Protein AF-A0A935P3R5-F1 (afdb_monomer_lite)

pLDDT: mean 94.7, std 3.83, range [71.5, 98.38]

Structure (mmCIF, N/CA/C/O backbone):
data_AF-A0A935P3R5-F1
#
_entry.id   AF-A0A935P3R5-F1
#
loop_
_atom_site.group_PDB
_atom_site.id
_atom_site.type_symbol
_atom_site.label_atom_id
_atom_site.label_alt_id
_atom_site.label_comp_id
_atom_site.label_asym_id
_atom_site.label_entity_id
_atom_site.label_seq_id
_atom_site.pdbx_PDB_ins_code
_atom_site.Cartn_x
_atom_site.Cartn_y
_atom_site.Cartn_z
_atom_site.occupancy
_atom_site.B_iso_or_equiv
_atom_site.auth_seq_id
_atom_site.auth_comp_id
_atom_site.auth_asym_id
_atom_site.auth_atom_id
_atom_site.pdbx_PDB_model_num
ATOM 1 N N . MET A 1 1 ? 13.922 -5.372 -2.274 1.00 88.31 1 MET A N 1
ATOM 2 C CA . MET A 1 1 ? 13.244 -4.309 -1.505 1.00 88.31 1 MET A CA 1
ATOM 3 C C . MET A 1 1 ? 13.933 -2.998 -1.829 1.00 88.31 1 MET A C 1
ATOM 5 O O . MET A 1 1 ? 15.154 -3.005 -1.929 1.00 88.31 1 MET A O 1
ATOM 9 N N . VAL A 1 2 ? 13.175 -1.928 -2.052 1.00 91.12 2 VAL A N 1
ATOM 10 C CA . VAL A 1 2 ? 13.704 -0.589 -2.343 1.00 91.12 2 VAL A CA 1
ATOM 11 C C . VAL A 1 2 ? 13.156 0.349 -1.276 1.00 91.12 2 VAL A C 1
ATOM 13 O O . VAL A 1 2 ? 11.956 0.327 -1.028 1.00 91.12 2 VAL A O 1
ATOM 16 N N . PHE A 1 3 ? 14.028 1.141 -0.659 1.00 94.88 3 PHE A N 1
ATOM 17 C CA . PHE A 1 3 ? 13.639 2.282 0.165 1.00 94.88 3 PHE A CA 1
ATOM 18 C C . PHE A 1 3 ? 13.919 3.529 -0.657 1.00 94.88 3 PHE A C 1
ATOM 20 O O . PHE A 1 3 ? 15.071 3.811 -0.992 1.00 94.88 3 PHE A O 1
ATOM 27 N N . VAL A 1 4 ? 12.858 4.208 -1.067 1.00 95.38 4 VAL A N 1
ATOM 28 C CA . VAL A 1 4 ? 12.955 5.403 -1.900 1.00 95.38 4 VAL A CA 1
ATOM 29 C C . VAL A 1 4 ? 13.244 6.630 -1.038 1.00 95.38 4 VAL A C 1
ATOM 31 O O . VAL A 1 4 ? 12.936 6.668 0.150 1.00 95.38 4 VAL A O 1
ATOM 34 N N . ALA A 1 5 ? 13.869 7.632 -1.644 1.00 95.12 5 ALA A N 1
ATOM 35 C CA . ALA A 1 5 ? 14.112 8.927 -1.025 1.00 95.12 5 ALA A CA 1
ATOM 36 C C . ALA A 1 5 ? 13.370 10.013 -1.807 1.00 95.12 5 ALA A C 1
ATOM 38 O O . ALA A 1 5 ? 13.080 9.835 -2.991 1.00 95.12 5 ALA A O 1
ATOM 39 N N . ALA A 1 6 ? 13.127 11.157 -1.167 1.00 96.38 6 ALA A N 1
ATOM 40 C CA . ALA A 1 6 ? 12.522 12.321 -1.815 1.00 96.38 6 ALA A CA 1
ATOM 41 C C . ALA A 1 6 ? 11.159 12.019 -2.487 1.00 96.38 6 ALA A C 1
ATOM 43 O O . ALA A 1 6 ? 10.845 12.582 -3.538 1.00 96.38 6 ALA A O 1
ATOM 44 N N . GLU A 1 7 ? 10.363 11.137 -1.869 1.00 97.06 7 GLU A N 1
ATOM 45 C CA . GLU A 1 7 ? 8.952 10.891 -2.208 1.00 97.06 7 GLU A CA 1
ATOM 46 C C . GLU A 1 7 ? 8.174 12.219 -2.128 1.00 97.06 7 GLU A C 1
ATOM 48 O O . GLU A 1 7 ? 7.675 12.716 -3.138 1.00 97.06 7 GLU A O 1
ATOM 53 N N . GLU A 1 8 ? 8.305 12.909 -0.996 1.00 94.19 8 GLU A N 1
ATOM 54 C CA . GLU A 1 8 ? 7.665 14.202 -0.719 1.00 94.19 8 GLU A CA 1
ATOM 55 C C . GLU A 1 8 ? 8.140 15.366 -1.610 1.00 94.19 8 GLU A C 1
ATOM 57 O O . GLU A 1 8 ? 7.615 16.476 -1.551 1.00 94.19 8 GLU A O 1
ATOM 62 N N . GLN A 1 9 ? 9.166 15.155 -2.441 1.00 95.62 9 GLN A N 1
ATOM 63 C CA . GLN A 1 9 ? 9.653 16.136 -3.422 1.00 95.62 9 GLN A CA 1
ATOM 64 C C . GLN A 1 9 ? 9.175 15.816 -4.847 1.00 95.62 9 GLN A C 1
ATOM 66 O O . GLN A 1 9 ? 9.765 16.275 -5.825 1.00 95.62 9 GLN A O 1
ATOM 71 N N . GLY A 1 10 ? 8.110 15.022 -4.975 1.00 94.81 10 GLY A N 1
ATOM 72 C CA . GLY A 1 10 ? 7.548 14.621 -6.263 1.00 94.81 10 GLY A CA 1
ATOM 73 C C . GLY A 1 10 ? 8.066 13.271 -6.751 1.00 94.81 10 GLY A C 1
ATOM 74 O O . GLY A 1 10 ? 8.337 13.108 -7.941 1.00 94.81 10 GLY A O 1
ATOM 75 N N . LEU A 1 11 ? 8.178 12.299 -5.842 1.00 97.62 11 LEU A N 1
ATOM 76 C CA . LEU A 1 11 ? 8.486 10.898 -6.132 1.00 97.62 11 LEU A CA 1
ATOM 77 C C . LEU A 1 11 ? 9.864 10.701 -6.781 1.00 97.62 11 LEU A C 1
ATOM 79 O O . LEU A 1 11 ? 10.042 9.815 -7.618 1.00 97.62 11 LEU A O 1
ATOM 83 N N . LEU A 1 12 ? 10.847 11.547 -6.449 1.00 97.62 12 LEU A N 1
ATOM 84 C CA . LEU A 1 12 ? 12.117 11.602 -7.185 1.00 97.62 12 LEU A CA 1
ATOM 85 C C . LEU A 1 12 ? 12.913 10.295 -7.075 1.00 97.62 12 LEU A C 1
ATOM 87 O O . LEU A 1 12 ? 13.512 9.858 -8.059 1.00 97.62 12 LEU A O 1
ATOM 91 N N . GLY A 1 13 ? 12.894 9.641 -5.912 1.00 97.56 13 GLY A N 1
ATOM 92 C CA . GLY A 1 13 ? 13.570 8.362 -5.701 1.00 97.56 13 GLY A CA 1
ATOM 93 C C . GLY A 1 13 ? 12.970 7.225 -6.525 1.00 97.56 13 GLY A C 1
ATOM 94 O O . GLY A 1 13 ? 13.707 6.530 -7.230 1.00 97.56 13 GLY A O 1
ATOM 95 N N . SER A 1 14 ? 11.645 7.040 -6.493 1.00 97.56 14 SER A N 1
ATOM 96 C CA . SER A 1 14 ? 10.994 6.018 -7.326 1.00 97.56 14 SER A CA 1
ATOM 97 C C . SER A 1 14 ? 11.047 6.352 -8.810 1.00 97.56 14 SER A C 1
ATOM 99 O O . SER A 1 14 ? 11.200 5.438 -9.615 1.00 97.56 14 SER A O 1
ATOM 101 N N . ALA A 1 15 ? 10.984 7.631 -9.193 1.00 97.44 15 ALA A N 1
ATOM 102 C CA . ALA A 1 15 ? 11.162 8.054 -10.580 1.00 97.44 15 ALA A CA 1
ATOM 103 C C . ALA A 1 15 ? 12.558 7.681 -11.091 1.00 97.44 15 ALA A C 1
ATOM 105 O O . ALA A 1 15 ? 12.690 7.102 -12.171 1.00 97.44 15 ALA A O 1
ATOM 106 N N . TYR A 1 16 ? 13.594 7.948 -10.290 1.00 96.94 16 TYR A N 1
ATOM 107 C CA . TYR A 1 16 ? 14.957 7.548 -10.617 1.00 96.94 16 TYR A CA 1
ATOM 108 C C . TYR A 1 16 ? 15.088 6.026 -10.731 1.00 96.94 16 TYR A C 1
ATOM 110 O O . TYR A 1 16 ? 15.653 5.545 -11.714 1.00 96.94 16 TYR A O 1
ATOM 118 N N . TYR A 1 17 ? 14.541 5.264 -9.775 1.00 96.44 17 TYR A N 1
ATOM 119 C CA . TYR A 1 17 ? 14.598 3.800 -9.807 1.00 96.44 17 TYR A CA 1
ATOM 120 C C . TYR A 1 17 ? 13.841 3.213 -11.005 1.00 96.44 17 TYR A C 1
ATOM 122 O O . TYR A 1 17 ? 14.357 2.327 -11.674 1.00 96.44 17 TYR A O 1
ATOM 130 N N . ALA A 1 18 ? 12.646 3.717 -11.319 1.00 94.88 18 ALA A N 1
ATOM 131 C CA . ALA A 1 18 ? 11.866 3.265 -12.470 1.00 94.88 18 ALA A CA 1
ATOM 132 C C . ALA A 1 18 ? 12.588 3.531 -13.805 1.00 94.88 18 ALA A C 1
ATOM 134 O O . ALA A 1 18 ? 12.468 2.735 -14.735 1.00 94.88 18 ALA A O 1
ATOM 135 N N . ALA A 1 19 ? 13.369 4.613 -13.894 1.00 95.12 19 ALA A N 1
ATOM 136 C CA . ALA A 1 19 ? 14.213 4.911 -15.052 1.00 95.12 19 ALA A CA 1
ATOM 137 C C . ALA A 1 19 ? 15.536 4.117 -15.075 1.00 95.12 19 ALA A C 1
ATOM 139 O O . ALA A 1 19 ? 16.116 3.932 -16.143 1.00 95.12 19 ALA A O 1
ATOM 140 N N . ASN A 1 20 ? 16.011 3.647 -13.917 1.00 94.75 20 ASN A N 1
ATOM 141 C CA . ASN A 1 20 ? 17.285 2.941 -13.748 1.00 94.75 20 ASN A CA 1
ATOM 142 C C . ASN A 1 20 ? 17.108 1.670 -12.893 1.00 94.75 20 ASN A C 1
ATOM 144 O O . ASN A 1 20 ? 17.723 1.553 -11.825 1.00 94.75 20 ASN A O 1
ATOM 148 N N . PRO A 1 21 ? 16.246 0.722 -13.304 1.00 93.38 21 PRO A N 1
ATOM 149 C CA . PRO A 1 21 ? 15.941 -0.434 -12.479 1.00 93.38 21 PRO A CA 1
ATOM 150 C C . PRO A 1 21 ? 17.168 -1.338 -12.344 1.00 93.38 21 PRO A C 1
ATOM 152 O O . PRO A 1 21 ? 17.934 -1.534 -13.285 1.00 93.38 21 PRO A O 1
ATOM 155 N N . SER A 1 22 ? 17.326 -1.964 -11.177 1.00 92.44 22 SER A N 1
ATOM 156 C CA . SER A 1 22 ? 18.380 -2.970 -10.956 1.00 92.44 22 SER A CA 1
ATOM 157 C C . SER A 1 22 ? 18.149 -4.267 -11.745 1.00 92.44 22 SER A C 1
ATOM 159 O O . SER A 1 22 ? 19.024 -5.129 -11.783 1.00 92.44 22 SER A O 1
ATOM 161 N N . PHE A 1 23 ? 16.968 -4.416 -12.348 1.00 90.38 23 PHE A N 1
ATOM 162 C CA . PHE A 1 23 ? 16.568 -5.550 -13.171 1.00 90.38 23 PHE A CA 1
ATOM 163 C C . PHE A 1 23 ? 16.391 -5.110 -14.628 1.00 90.38 23 PHE A C 1
ATOM 165 O O . PHE A 1 23 ? 16.055 -3.948 -14.867 1.00 90.38 23 PHE A O 1
ATOM 172 N N . PRO A 1 24 ? 16.556 -6.020 -15.605 1.00 89.44 24 PRO A N 1
ATOM 173 C CA . PRO A 1 24 ? 16.266 -5.714 -16.999 1.00 89.44 24 PRO A CA 1
ATOM 174 C C . PRO A 1 24 ? 14.847 -5.144 -17.190 1.00 89.44 24 PRO A C 1
ATOM 176 O O . PRO A 1 24 ? 13.932 -5.521 -16.447 1.00 89.44 24 PRO A O 1
ATOM 179 N N . PRO A 1 25 ? 14.627 -4.280 -18.198 1.00 78.12 25 PRO A N 1
ATOM 180 C CA . PRO A 1 25 ? 13.289 -3.802 -18.533 1.00 78.12 25 PRO A CA 1
ATOM 181 C C . PRO A 1 25 ? 12.292 -4.960 -18.683 1.00 78.12 25 PRO A C 1
ATOM 183 O O . PRO A 1 25 ? 12.586 -5.960 -19.335 1.00 78.12 25 PRO A O 1
ATOM 186 N N . GLY A 1 26 ? 11.120 -4.832 -18.056 1.00 87.00 26 GLY A N 1
ATOM 187 C CA . GLY A 1 26 ? 10.072 -5.861 -18.062 1.00 87.00 26 GLY A CA 1
ATOM 188 C C . GLY A 1 26 ? 10.274 -7.024 -17.080 1.00 87.00 26 GLY A C 1
ATOM 189 O O . GLY A 1 26 ? 9.380 -7.853 -16.954 1.00 87.00 26 GLY A O 1
ATOM 190 N N . ALA A 1 27 ? 11.393 -7.089 -16.351 1.00 92.88 27 ALA A N 1
ATOM 191 C CA . ALA A 1 27 ? 11.651 -8.167 -15.388 1.00 92.88 27 ALA A CA 1
ATOM 192 C C . ALA A 1 27 ? 11.046 -7.923 -13.990 1.00 92.88 27 ALA A C 1
ATOM 194 O O . ALA A 1 27 ? 11.086 -8.807 -13.135 1.00 92.88 27 ALA A O 1
ATOM 195 N N . ILE A 1 28 ? 10.486 -6.738 -13.728 1.00 95.38 28 ILE A N 1
ATOM 196 C CA . ILE A 1 28 ? 9.803 -6.441 -12.463 1.00 95.38 28 ILE A CA 1
ATOM 197 C C . ILE A 1 28 ? 8.355 -6.936 -12.567 1.00 95.38 28 ILE A C 1
ATOM 199 O O . ILE A 1 28 ? 7.525 -6.308 -13.219 1.00 95.38 28 ILE A O 1
ATOM 203 N N . ALA A 1 29 ? 8.056 -8.061 -11.915 1.00 95.88 29 ALA A N 1
ATOM 204 C CA . ALA A 1 29 ? 6.744 -8.709 -12.001 1.00 95.88 29 ALA A CA 1
ATOM 205 C C . ALA A 1 29 ? 5.622 -7.949 -11.268 1.00 95.88 29 ALA A C 1
ATOM 207 O O . ALA A 1 29 ? 4.467 -7.999 -11.687 1.00 95.88 29 ALA A O 1
ATOM 208 N N . ALA A 1 30 ? 5.952 -7.267 -10.168 1.00 97.00 30 ALA A N 1
ATOM 209 C CA . ALA A 1 30 ? 5.020 -6.448 -9.403 1.00 97.0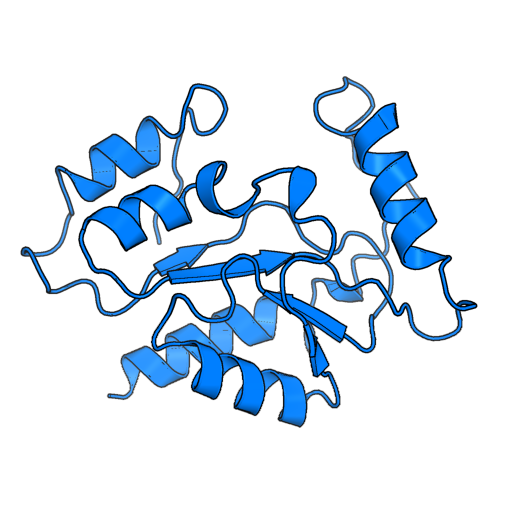0 30 ALA A CA 1
ATOM 210 C C . ALA A 1 30 ? 5.758 -5.415 -8.541 1.00 97.00 30 ALA A C 1
ATOM 212 O O . ALA A 1 30 ? 6.894 -5.634 -8.115 1.00 97.00 30 ALA A O 1
ATOM 213 N N . ASN A 1 31 ? 5.070 -4.321 -8.230 1.00 97.38 31 ASN A N 1
ATOM 214 C CA . ASN A 1 31 ? 5.414 -3.386 -7.170 1.00 97.38 31 ASN A CA 1
ATOM 215 C C . ASN A 1 31 ? 4.388 -3.535 -6.035 1.00 97.38 31 ASN A C 1
ATOM 217 O O . ASN A 1 31 ? 3.186 -3.453 -6.270 1.00 97.38 31 ASN A O 1
ATOM 221 N N . VAL A 1 32 ? 4.861 -3.766 -4.812 1.00 97.44 32 VAL A N 1
ATOM 222 C CA . VAL A 1 32 ? 4.036 -3.729 -3.597 1.00 97.44 32 VAL A CA 1
ATOM 223 C C . VAL A 1 32 ? 4.532 -2.555 -2.768 1.00 97.44 32 VAL A C 1
ATOM 225 O O . VAL A 1 32 ? 5.630 -2.610 -2.216 1.00 97.44 32 VAL A O 1
ATOM 228 N N . ASN A 1 33 ? 3.751 -1.483 -2.769 1.00 97.31 33 ASN A N 1
ATOM 229 C CA . ASN A 1 33 ? 4.075 -0.211 -2.151 1.00 97.31 33 ASN A CA 1
ATOM 230 C C . ASN A 1 33 ? 3.465 -0.113 -0.753 1.00 97.31 33 ASN A C 1
ATOM 232 O O . ASN A 1 33 ? 2.285 -0.416 -0.561 1.00 97.31 33 ASN A O 1
ATOM 236 N N . PHE A 1 34 ? 4.279 0.344 0.193 1.00 95.06 34 PHE A N 1
ATOM 237 C CA . PHE A 1 34 ? 3.876 0.639 1.560 1.00 95.06 34 PHE A CA 1
ATOM 238 C C . PHE A 1 34 ? 4.197 2.101 1.828 1.00 95.06 34 PHE A C 1
ATOM 240 O O . PHE A 1 34 ? 5.367 2.476 1.842 1.00 95.06 34 PHE A O 1
ATOM 247 N N . ASP A 1 35 ? 3.155 2.899 2.014 1.00 94.12 35 ASP A N 1
ATOM 248 C CA . ASP A 1 35 ? 3.255 4.330 2.267 1.00 94.12 35 ASP A CA 1
ATOM 249 C C . ASP A 1 35 ? 2.118 4.740 3.203 1.00 94.12 35 ASP A C 1
ATOM 251 O O . ASP A 1 35 ? 0.937 4.733 2.837 1.00 94.12 35 ASP A O 1
ATOM 255 N N . GLY A 1 36 ? 2.491 4.968 4.459 1.00 88.88 36 GLY A N 1
ATOM 256 C CA . GLY A 1 36 ? 1.569 4.884 5.579 1.00 88.88 36 GLY A CA 1
ATOM 257 C C . GLY A 1 36 ? 1.044 3.460 5.809 1.00 88.88 36 GLY A C 1
ATOM 258 O O . GLY A 1 36 ? 1.379 2.496 5.116 1.00 88.88 36 GLY A O 1
ATOM 259 N N . GLY A 1 37 ? 0.214 3.322 6.835 1.00 88.19 37 GLY A N 1
ATOM 260 C CA . GLY A 1 37 ? -0.439 2.069 7.194 1.00 88.19 37 GLY A CA 1
ATOM 261 C C . GLY A 1 37 ? -1.504 2.299 8.258 1.00 88.19 37 GLY A C 1
ATOM 262 O O . GLY A 1 37 ? -1.633 3.403 8.795 1.00 88.19 37 GLY A O 1
ATOM 263 N N . ASN A 1 38 ? -2.274 1.260 8.576 1.00 95.00 38 ASN A N 1
ATOM 264 C CA . ASN A 1 38 ? -3.290 1.358 9.614 1.00 95.00 38 ASN A CA 1
ATOM 265 C C . ASN A 1 38 ? -2.667 1.407 11.018 1.00 95.00 38 ASN A C 1
ATOM 267 O O . ASN A 1 38 ? -2.388 0.396 11.654 1.00 95.00 38 ASN A O 1
ATOM 271 N N . ILE A 1 39 ? -2.492 2.622 11.526 1.00 93.88 39 ILE A N 1
ATOM 272 C CA . ILE A 1 39 ? -1.979 2.908 12.872 1.00 93.88 39 ILE A CA 1
ATOM 273 C C . ILE A 1 39 ? -2.986 2.604 14.003 1.00 93.88 39 ILE A C 1
ATOM 275 O O . ILE A 1 39 ? -2.719 2.908 15.163 1.00 93.88 39 ILE A O 1
ATOM 279 N N . ARG A 1 40 ? -4.162 2.047 13.689 1.00 93.81 40 ARG A N 1
ATOM 280 C CA . ARG A 1 40 ? -5.288 1.803 14.607 1.00 93.81 40 ARG A CA 1
ATOM 281 C C . ARG A 1 40 ? -5.722 0.334 14.576 1.00 93.81 40 ARG A C 1
ATOM 283 O O . ARG A 1 40 ? -5.025 -0.529 14.042 1.00 93.81 40 ARG A O 1
ATOM 290 N N . ASP A 1 41 ? -6.881 0.090 15.181 1.00 94.88 41 ASP A N 1
ATOM 291 C CA . ASP A 1 41 ? -7.533 -1.208 15.316 1.00 94.88 41 ASP A CA 1
ATOM 292 C C . ASP A 1 41 ? -7.869 -1.846 13.951 1.00 94.88 41 ASP A C 1
ATOM 294 O O . ASP A 1 41 ? -7.804 -1.220 12.884 1.00 94.88 41 ASP A O 1
ATOM 298 N N . GLU A 1 42 ? -8.277 -3.110 13.995 1.00 96.06 42 GLU A N 1
ATOM 299 C CA . GLU A 1 42 ? -8.708 -3.887 12.832 1.00 96.06 42 GLU A CA 1
ATOM 300 C C . GLU A 1 42 ? -9.883 -3.235 12.071 1.00 96.06 42 GLU A C 1
ATOM 302 O O . GLU A 1 42 ? -10.775 -2.585 12.636 1.00 96.06 42 GLU A O 1
ATOM 307 N N . THR A 1 43 ? -9.922 -3.458 10.755 1.00 97.06 43 THR A N 1
ATOM 308 C CA . THR A 1 43 ? -10.973 -2.953 9.856 1.00 97.06 43 THR A CA 1
ATOM 309 C C . THR A 1 43 ? -11.579 -4.095 9.051 1.00 97.06 43 THR A C 1
ATOM 311 O O . THR A 1 43 ? -10.888 -5.011 8.621 1.00 97.06 43 THR A O 1
ATOM 314 N N . LYS A 1 44 ? -12.887 -4.047 8.796 1.00 97.38 44 LYS A N 1
ATOM 315 C CA . LYS A 1 44 ? -13.591 -5.043 7.965 1.00 97.38 44 LYS A CA 1
ATOM 316 C C . LYS A 1 44 ? -13.310 -4.871 6.472 1.00 97.38 44 LYS A C 1
ATOM 318 O O . LYS A 1 44 ? -13.625 -5.747 5.666 1.00 97.38 44 LYS A O 1
ATOM 323 N N . ASP A 1 45 ? -12.765 -3.726 6.089 1.00 97.44 45 ASP A N 1
ATOM 324 C CA . ASP A 1 45 ? -12.370 -3.382 4.735 1.00 97.44 45 ASP A CA 1
ATOM 325 C C . ASP A 1 45 ? -10.893 -2.992 4.666 1.00 97.44 45 ASP A C 1
ATOM 327 O O . ASP A 1 45 ? -10.302 -2.587 5.658 1.00 97.44 45 ASP A O 1
ATOM 331 N N . VAL A 1 46 ? -10.302 -3.100 3.480 1.00 97.69 46 VAL A N 1
ATOM 332 C CA . VAL A 1 46 ? -9.005 -2.500 3.144 1.00 97.69 46 VAL A CA 1
ATOM 333 C C . VAL A 1 46 ? -9.192 -1.607 1.926 1.00 97.69 46 VAL A C 1
ATOM 335 O O . VAL A 1 46 ? -9.917 -1.967 0.992 1.00 97.69 46 VAL A O 1
ATOM 338 N N . THR A 1 47 ? -8.550 -0.443 1.917 1.00 97.69 47 THR A N 1
ATOM 339 C CA . THR A 1 47 ? -8.603 0.466 0.773 1.00 97.69 47 THR A CA 1
ATOM 340 C C . THR A 1 47 ? -7.479 0.109 -0.194 1.00 97.69 47 THR A C 1
ATOM 342 O O . THR A 1 47 ? -6.310 0.180 0.164 1.00 97.69 47 THR A O 1
ATOM 345 N N . TYR A 1 48 ? -7.802 -0.245 -1.438 1.00 97.75 48 TYR A N 1
ATOM 346 C CA . TYR A 1 48 ? -6.807 -0.407 -2.499 1.00 97.75 48 TYR A CA 1
ATOM 347 C C . TYR A 1 48 ? -6.780 0.851 -3.371 1.00 97.75 48 TYR A C 1
ATOM 349 O O . TYR A 1 48 ? -7.623 1.062 -4.253 1.00 97.75 48 TYR A O 1
ATOM 357 N N . ILE A 1 49 ? -5.768 1.684 -3.133 1.00 97.00 49 ILE A N 1
ATOM 358 C CA . ILE A 1 49 ? -5.487 2.874 -3.925 1.00 97.00 49 ILE A CA 1
ATOM 359 C C . ILE A 1 49 ? -5.071 2.440 -5.336 1.00 97.00 49 ILE A C 1
ATOM 361 O O . ILE A 1 49 ? -4.006 1.865 -5.557 1.00 97.00 49 ILE A O 1
ATOM 365 N N . GLY A 1 50 ? -5.942 2.709 -6.310 1.00 94.62 50 GLY A N 1
ATOM 366 C CA . GLY A 1 50 ? -5.759 2.272 -7.696 1.00 94.62 50 GLY A CA 1
ATOM 367 C C . GLY A 1 50 ? -6.455 0.961 -8.070 1.00 94.62 50 GLY A C 1
ATOM 368 O O . GLY A 1 50 ? -6.188 0.459 -9.161 1.00 94.62 50 GLY A O 1
ATOM 369 N N . LYS A 1 51 ? -7.372 0.437 -7.240 1.00 97.12 51 LYS A N 1
ATOM 370 C CA . LYS A 1 51 ? -8.269 -0.669 -7.627 1.00 97.12 51 LYS A CA 1
ATOM 371 C C . LYS A 1 51 ? -8.877 -0.413 -9.014 1.00 97.12 51 LYS A C 1
ATOM 373 O O . LYS A 1 51 ? -9.391 0.672 -9.286 1.00 97.12 51 LYS A O 1
ATOM 378 N N . GLY A 1 52 ? -8.810 -1.404 -9.892 1.00 96.50 52 GLY A N 1
ATOM 379 C CA . GLY A 1 52 ? -9.224 -1.341 -11.294 1.00 96.50 52 GLY A CA 1
ATOM 380 C C . GLY A 1 52 ? -8.111 -0.931 -12.263 1.00 96.50 52 GLY A C 1
ATOM 381 O O . GLY A 1 52 ? -8.351 -0.887 -13.468 1.00 96.50 52 GLY A O 1
ATOM 382 N N . LYS A 1 53 ? -6.905 -0.610 -11.774 1.00 94.81 53 LYS A N 1
ATOM 383 C CA . LYS A 1 53 ? -5.754 -0.183 -12.597 1.00 94.81 53 LYS A CA 1
ATOM 384 C C . LYS A 1 53 ? -4.608 -1.197 -12.621 1.00 94.81 53 LYS A C 1
ATOM 386 O O . LYS A 1 53 ? -3.596 -0.933 -13.265 1.00 94.81 53 LYS A O 1
ATOM 391 N N . SER A 1 54 ? -4.737 -2.327 -11.928 1.00 96.62 54 SER A N 1
ATOM 392 C CA . SER A 1 54 ? -3.674 -3.320 -11.776 1.00 96.62 54 SER A CA 1
ATOM 393 C C . SER A 1 54 ? -4.187 -4.728 -12.059 1.00 96.62 54 SER A C 1
ATOM 395 O O . SER A 1 54 ? -5.316 -5.078 -11.730 1.00 96.62 54 SER A O 1
ATOM 397 N N . SER A 1 55 ? -3.336 -5.584 -12.625 1.00 96.50 55 SER A N 1
ATOM 398 C CA . SER A 1 55 ? -3.633 -7.018 -12.753 1.00 96.50 55 SER A CA 1
ATOM 399 C C . SER A 1 55 ? -3.554 -7.768 -11.414 1.00 96.50 55 SER A C 1
ATOM 401 O O . SER A 1 55 ? -3.871 -8.957 -11.357 1.00 96.50 55 SER A O 1
ATOM 403 N N . LEU A 1 56 ? -3.142 -7.087 -10.336 1.00 98.06 56 LEU A N 1
ATOM 404 C CA . LEU A 1 56 ? -3.071 -7.640 -8.983 1.00 98.06 56 LEU A CA 1
ATOM 405 C C . LEU A 1 56 ? -4.427 -7.658 -8.265 1.00 98.06 56 LEU A C 1
ATOM 407 O O . LEU A 1 56 ? -4.554 -8.389 -7.286 1.00 98.06 56 LEU A O 1
ATOM 411 N N . ASP A 1 57 ? -5.437 -6.930 -8.756 1.00 97.88 57 ASP A N 1
ATOM 412 C CA . ASP A 1 57 ? -6.760 -6.788 -8.129 1.00 97.88 57 ASP A CA 1
ATOM 413 C C . ASP A 1 57 ? -7.349 -8.117 -7.644 1.00 97.88 57 ASP A C 1
ATOM 415 O O . ASP A 1 57 ? -7.649 -8.264 -6.462 1.00 97.88 57 ASP A O 1
ATOM 419 N N . GLY A 1 58 ? -7.440 -9.115 -8.528 1.00 97.88 58 GLY A N 1
ATOM 420 C CA . GLY A 1 58 ? -8.025 -10.411 -8.173 1.00 97.88 58 GLY A CA 1
ATOM 421 C C . GLY A 1 58 ? -7.209 -11.186 -7.132 1.00 97.88 58 GLY A C 1
ATOM 422 O O . GLY A 1 58 ? -7.781 -11.896 -6.310 1.00 97.88 58 GLY A O 1
ATOM 423 N N . ILE A 1 59 ? -5.878 -11.033 -7.126 1.00 97.62 59 ILE A N 1
ATOM 424 C CA . ILE A 1 59 ? -5.008 -11.664 -6.119 1.00 97.62 59 ILE A CA 1
ATOM 425 C C . ILE A 1 59 ? -5.260 -11.022 -4.750 1.00 97.62 59 ILE A C 1
ATOM 427 O O . ILE A 1 59 ? -5.414 -11.729 -3.756 1.00 97.62 59 ILE A O 1
ATOM 431 N N . VAL A 1 60 ? -5.329 -9.691 -4.712 1.00 98.19 60 VAL A N 1
ATOM 432 C CA . VAL A 1 60 ? -5.570 -8.911 -3.492 1.00 98.19 60 VAL A CA 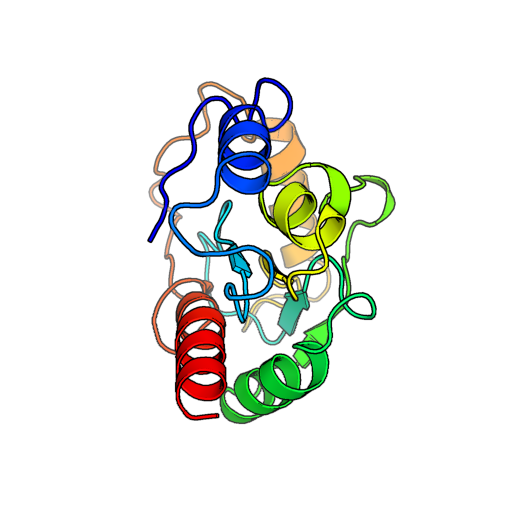1
ATOM 433 C C . VAL A 1 60 ? -6.956 -9.214 -2.922 1.00 98.19 60 VAL A C 1
ATOM 435 O O . VAL A 1 60 ? -7.078 -9.466 -1.726 1.00 98.19 60 VAL A O 1
ATOM 438 N N . GLU A 1 61 ? -7.988 -9.268 -3.769 1.00 98.38 61 GLU A N 1
ATOM 439 C CA . GLU A 1 61 ? -9.356 -9.630 -3.375 1.00 98.38 61 GLU A CA 1
ATOM 440 C C . GLU A 1 61 ? -9.443 -11.049 -2.802 1.00 98.38 61 GLU A C 1
ATOM 442 O O . GLU A 1 61 ? -10.081 -11.254 -1.767 1.00 98.38 61 GLU A O 1
ATOM 447 N N . GLU A 1 62 ? -8.770 -12.028 -3.419 1.00 97.94 62 GLU A N 1
ATOM 448 C CA . GLU A 1 62 ? -8.734 -13.402 -2.907 1.00 97.94 62 GLU A CA 1
ATOM 449 C C . GLU A 1 62 ? -8.086 -13.462 -1.514 1.00 97.94 62 GLU A C 1
ATOM 451 O O . GLU A 1 62 ? -8.587 -14.148 -0.621 1.00 97.94 62 GLU A O 1
ATOM 456 N N . ILE A 1 63 ? -6.978 -12.741 -1.312 1.00 97.56 63 ILE A N 1
ATOM 457 C CA . ILE A 1 63 ? -6.257 -12.726 -0.034 1.00 97.56 63 ILE A CA 1
ATOM 458 C C . ILE A 1 63 ? -7.073 -12.013 1.049 1.00 97.56 63 ILE A C 1
ATOM 460 O O . ILE A 1 63 ? -7.248 -12.576 2.129 1.00 97.56 63 ILE A O 1
ATOM 464 N N . ALA A 1 64 ? -7.624 -10.831 0.760 1.00 97.81 64 ALA A N 1
ATOM 465 C CA . ALA A 1 64 ? -8.466 -10.095 1.704 1.00 97.81 64 ALA A CA 1
ATOM 466 C C . ALA A 1 64 ? -9.708 -10.912 2.107 1.00 97.81 64 ALA A C 1
ATOM 468 O O . ALA A 1 64 ? -10.052 -10.988 3.285 1.00 97.81 64 ALA A O 1
ATOM 469 N N . THR A 1 65 ? -10.323 -11.629 1.158 1.00 97.88 65 THR A N 1
ATOM 470 C CA . THR A 1 65 ? -11.465 -12.514 1.444 1.00 97.88 65 THR A CA 1
ATOM 471 C C . THR A 1 65 ? -11.093 -13.627 2.428 1.00 97.88 65 THR A C 1
ATOM 473 O O . THR A 1 65 ? -11.892 -13.971 3.298 1.00 97.88 65 THR A O 1
ATOM 476 N N . ARG A 1 66 ? -9.871 -14.176 2.352 1.00 96.25 66 ARG A N 1
ATOM 477 C CA . ARG A 1 66 ? -9.381 -15.183 3.315 1.00 96.25 66 ARG A CA 1
ATOM 478 C C . ARG A 1 66 ? -9.178 -14.617 4.723 1.00 96.25 66 ARG A C 1
ATOM 480 O O . ARG A 1 66 ? -9.228 -15.387 5.676 1.00 96.25 66 ARG A O 1
ATOM 487 N N . GLN A 1 67 ? -8.983 -13.306 4.850 1.00 95.25 67 GLN A N 1
ATOM 488 C CA . GLN A 1 67 ? -8.977 -12.587 6.130 1.00 95.25 67 GLN A CA 1
ATOM 489 C C . GLN A 1 67 ? -10.394 -12.190 6.587 1.00 95.25 67 GLN A C 1
ATOM 491 O O . GLN A 1 67 ? -10.553 -11.586 7.639 1.00 95.25 67 GLN A O 1
ATOM 496 N N . GLY A 1 68 ? -11.440 -12.502 5.810 1.00 96.50 68 GLY A N 1
ATOM 497 C CA . GLY A 1 68 ? -12.806 -12.051 6.086 1.00 96.50 68 GLY A CA 1
ATOM 498 C C . GLY A 1 68 ? -13.042 -10.566 5.784 1.00 96.50 68 GLY A C 1
ATOM 499 O O . GLY A 1 68 ? -14.021 -10.000 6.269 1.00 96.50 68 GLY A O 1
ATOM 500 N N . ARG A 1 69 ? -12.167 -9.936 4.988 1.00 97.12 69 ARG A N 1
ATOM 501 C CA . ARG A 1 69 ? -12.192 -8.503 4.670 1.00 97.12 69 ARG A CA 1
ATOM 502 C C . ARG A 1 69 ? -12.605 -8.235 3.231 1.00 97.12 69 ARG A C 1
ATOM 504 O O . ARG A 1 69 ? -12.426 -9.061 2.338 1.00 97.12 69 ARG A O 1
ATOM 511 N N . THR A 1 70 ? -13.147 -7.043 3.002 1.00 98.06 70 THR A N 1
ATOM 512 C CA . THR A 1 70 ? -13.537 -6.574 1.665 1.00 98.06 70 THR A CA 1
ATOM 513 C C . THR A 1 70 ? -12.542 -5.549 1.135 1.00 98.06 70 THR A C 1
ATOM 515 O O . THR A 1 70 ? -12.196 -4.599 1.830 1.00 98.06 70 THR A O 1
ATOM 518 N N . VAL A 1 71 ? -12.126 -5.682 -0.124 1.00 98.31 71 VAL A N 1
ATOM 519 C CA . VAL A 1 71 ? -11.320 -4.650 -0.790 1.00 98.31 71 VAL A CA 1
ATOM 520 C C . VAL A 1 71 ? -12.238 -3.565 -1.340 1.00 98.31 71 VAL A C 1
ATOM 522 O O . VAL A 1 71 ? -13.067 -3.826 -2.216 1.00 98.31 71 VAL A O 1
ATOM 525 N N . LYS A 1 72 ? -12.067 -2.332 -0.871 1.00 97.88 72 LYS A N 1
ATOM 526 C CA . LYS A 1 72 ? -12.751 -1.156 -1.412 1.00 97.88 72 LYS A CA 1
ATOM 527 C C . LYS A 1 72 ? -11.798 -0.329 -2.291 1.00 97.88 72 LYS A C 1
ATOM 529 O O . LYS A 1 72 ? -10.587 -0.360 -2.072 1.00 97.88 72 LYS A O 1
ATOM 534 N N . PRO A 1 73 ? -12.305 0.386 -3.315 1.00 97.38 73 PRO A N 1
ATOM 535 C CA . PRO A 1 73 ? -11.500 1.370 -4.042 1.00 97.38 73 PRO A CA 1
ATOM 536 C C . PRO A 1 73 ? -11.127 2.545 -3.125 1.00 97.38 73 PRO A C 1
ATOM 538 O O . PRO A 1 73 ? -11.595 2.612 -1.992 1.00 97.38 73 PRO A O 1
ATOM 541 N N . ASP A 1 74 ? -10.331 3.490 -3.626 1.00 95.06 74 ASP A N 1
ATOM 542 C CA . ASP A 1 74 ? -10.021 4.737 -2.915 1.00 95.06 74 ASP A CA 1
ATOM 543 C C . ASP A 1 74 ? -11.301 5.403 -2.369 1.00 95.06 74 ASP A C 1
ATOM 545 O O . ASP A 1 74 ? -12.223 5.720 -3.125 1.00 95.06 74 ASP A O 1
ATOM 549 N N . GLN A 1 75 ? -11.371 5.545 -1.043 1.00 93.75 75 GLN A N 1
ATOM 550 C CA . GLN A 1 75 ? -12.520 6.112 -0.333 1.00 93.75 75 GLN A CA 1
ATOM 551 C C . GLN A 1 75 ? -12.504 7.651 -0.329 1.00 93.75 75 GLN A C 1
ATOM 553 O O . GLN A 1 75 ? -13.514 8.265 0.014 1.00 93.75 75 GLN A O 1
ATOM 558 N N . PHE A 1 76 ? -11.394 8.269 -0.748 1.00 93.69 76 PHE A N 1
ATOM 559 C CA . PHE A 1 76 ? -11.202 9.718 -0.829 1.00 93.69 76 PHE A CA 1
ATOM 560 C C . PHE A 1 76 ? -10.610 10.107 -2.202 1.00 93.69 76 PHE A C 1
ATOM 562 O O . PHE A 1 76 ? -9.516 10.675 -2.290 1.00 93.69 76 PHE A O 1
ATOM 569 N N . PRO A 1 77 ? -11.309 9.796 -3.314 1.00 92.50 77 PRO A N 1
ATOM 570 C CA . PRO A 1 77 ? -10.752 9.918 -4.663 1.00 92.50 77 PRO A CA 1
ATOM 571 C C . PRO A 1 77 ? -10.432 11.365 -5.073 1.00 92.50 77 PRO A C 1
ATOM 573 O O . PRO A 1 77 ? -9.631 11.583 -5.983 1.00 92.50 77 PRO A O 1
ATOM 576 N N . ASP A 1 78 ? -11.023 12.361 -4.407 1.00 92.56 78 ASP A N 1
ATOM 577 C CA . ASP A 1 78 ? -10.734 13.786 -4.598 1.00 92.56 78 ASP A CA 1
ATOM 578 C C . ASP A 1 78 ? -9.301 14.169 -4.188 1.00 92.56 78 ASP A C 1
ATOM 580 O O . ASP A 1 78 ? -8.776 15.175 -4.665 1.00 92.56 78 ASP A O 1
ATOM 584 N N . ARG A 1 79 ? -8.636 13.348 -3.363 1.00 91.25 79 ARG A N 1
ATOM 585 C CA . ARG A 1 79 ? -7.249 13.558 -2.915 1.00 91.25 79 ARG A CA 1
ATOM 586 C C . ARG A 1 79 ? -6.195 13.134 -3.933 1.00 91.25 79 ARG A C 1
ATOM 588 O O . ARG A 1 79 ? -5.031 13.525 -3.808 1.00 91.25 79 ARG A O 1
ATOM 595 N N . GLY A 1 80 ? -6.582 12.320 -4.918 1.00 92.75 80 GLY A N 1
ATOM 596 C CA . GLY A 1 80 ? -5.698 11.855 -5.985 1.00 92.75 80 GLY A CA 1
ATOM 597 C C . GLY A 1 80 ? -4.538 10.967 -5.517 1.00 92.75 80 GLY A C 1
ATOM 598 O O . GLY A 1 80 ? -3.488 10.984 -6.160 1.00 92.75 80 GLY A O 1
ATOM 599 N N . PHE A 1 81 ? -4.703 10.194 -4.434 1.00 93.69 81 PHE A N 1
ATOM 600 C CA . PHE A 1 81 ? -3.627 9.412 -3.799 1.00 93.69 81 PHE A CA 1
ATOM 601 C C . PHE A 1 81 ? -2.861 8.498 -4.760 1.00 93.69 81 PHE A C 1
ATOM 603 O O . PHE A 1 81 ? -1.647 8.351 -4.644 1.00 93.69 81 PHE A O 1
ATOM 610 N N . PHE A 1 82 ? -3.533 7.944 -5.773 1.00 94.69 82 PHE A N 1
ATOM 611 C CA . PHE A 1 82 ? -2.880 7.096 -6.773 1.00 94.69 82 PHE A CA 1
ATOM 612 C C . PHE A 1 82 ? -1.682 7.765 -7.472 1.00 94.69 82 PHE A C 1
ATOM 614 O O . PHE A 1 82 ? -0.761 7.065 -7.882 1.00 94.69 82 PHE A O 1
ATOM 621 N N . TYR A 1 83 ? -1.682 9.095 -7.603 1.00 95.44 83 TYR A N 1
ATOM 622 C CA . TYR A 1 83 ? -0.639 9.863 -8.292 1.00 95.44 83 TYR A CA 1
ATOM 623 C C . TYR A 1 83 ? 0.425 10.441 -7.350 1.00 95.44 83 TYR A C 1
ATOM 625 O O . TYR A 1 83 ? 1.328 11.135 -7.816 1.00 95.44 83 TYR A O 1
ATOM 633 N N . ARG A 1 84 ? 0.296 10.196 -6.043 1.00 94.69 84 ARG A N 1
ATOM 634 C CA . ARG A 1 84 ? 1.041 10.872 -4.973 1.00 94.69 84 ARG A CA 1
ATOM 635 C C . ARG A 1 84 ? 1.850 9.907 -4.104 1.00 94.69 84 ARG A C 1
ATOM 637 O O . ARG A 1 84 ? 2.107 10.234 -2.965 1.00 94.69 84 ARG A O 1
ATOM 644 N N . SER A 1 85 ? 2.165 8.718 -4.611 1.00 97.31 85 SER A N 1
ATOM 645 C CA . SER A 1 85 ? 3.036 7.766 -3.918 1.00 97.31 85 SER A CA 1
ATOM 646 C C . SER A 1 85 ? 3.790 6.902 -4.934 1.00 97.31 85 SER A C 1
ATOM 648 O O . SER A 1 85 ? 3.470 6.882 -6.134 1.00 97.31 85 SER A O 1
ATOM 650 N N . ASP A 1 86 ? 4.840 6.227 -4.481 1.00 97.88 86 ASP A N 1
ATOM 651 C CA . ASP A 1 86 ? 5.893 5.663 -5.324 1.00 97.88 86 ASP A CA 1
ATOM 652 C C . ASP A 1 86 ? 5.426 4.573 -6.289 1.00 97.88 86 ASP A C 1
ATOM 654 O O . ASP A 1 86 ? 6.022 4.423 -7.365 1.00 97.88 86 ASP A O 1
ATOM 658 N N . GLN A 1 87 ? 4.326 3.869 -5.987 1.00 97.25 87 GLN A N 1
ATOM 659 C CA . GLN A 1 87 ? 3.727 2.890 -6.904 1.00 97.25 87 GLN A CA 1
ATOM 660 C C . GLN A 1 87 ? 3.459 3.487 -8.287 1.00 97.25 87 GLN A C 1
ATOM 662 O O . GLN A 1 87 ? 3.504 2.785 -9.299 1.00 97.25 87 GLN A O 1
ATOM 667 N N . PHE A 1 88 ? 3.187 4.795 -8.346 1.00 97.56 88 PHE A N 1
ATOM 668 C CA . PHE A 1 88 ? 2.822 5.477 -9.575 1.00 97.56 88 PHE A CA 1
ATOM 669 C C . PHE A 1 88 ? 3.930 5.409 -10.630 1.00 97.56 88 PHE A C 1
ATOM 671 O O . PHE A 1 88 ? 3.646 5.172 -11.806 1.00 97.56 88 PHE A O 1
ATOM 678 N N . ASN A 1 89 ? 5.198 5.565 -10.236 1.00 97.50 89 ASN A N 1
ATOM 679 C CA . ASN A 1 89 ? 6.313 5.517 -11.186 1.00 97.50 89 ASN A CA 1
ATOM 680 C C . ASN A 1 89 ? 6.569 4.100 -11.718 1.00 97.50 89 ASN A C 1
ATOM 682 O O . ASN A 1 89 ? 6.939 3.953 -12.881 1.00 97.50 89 ASN A O 1
ATOM 686 N N . PHE A 1 90 ? 6.284 3.063 -10.927 1.00 96.69 90 PHE A N 1
ATOM 687 C CA . PHE A 1 90 ? 6.296 1.675 -11.401 1.00 96.69 90 PHE A CA 1
ATOM 688 C C . PHE A 1 90 ? 5.138 1.405 -12.373 1.00 96.69 90 PHE A C 1
ATOM 690 O O . PHE A 1 90 ? 5.348 0.844 -13.449 1.00 96.69 90 PHE A O 1
ATOM 697 N N . ALA A 1 91 ? 3.932 1.882 -12.054 1.00 96.62 91 ALA A N 1
ATOM 698 C CA . ALA A 1 91 ? 2.773 1.750 -12.933 1.00 96.62 91 ALA A CA 1
ATOM 699 C C . ALA A 1 91 ? 2.990 2.435 -14.298 1.00 96.62 91 ALA A C 1
ATOM 701 O O . ALA A 1 91 ? 2.613 1.878 -15.329 1.00 96.62 91 ALA A O 1
ATOM 702 N N . LYS A 1 92 ? 3.658 3.602 -14.340 1.00 95.31 92 LYS A N 1
ATOM 703 C CA . LYS A 1 92 ? 3.999 4.310 -15.594 1.00 95.31 92 LYS A CA 1
ATOM 704 C C . LYS A 1 92 ? 4.836 3.480 -16.565 1.00 95.31 92 LYS A C 1
ATOM 706 O O . LYS A 1 92 ? 4.692 3.649 -17.772 1.00 95.31 92 LYS A O 1
ATOM 711 N N . ILE A 1 93 ? 5.708 2.612 -16.052 1.00 94.81 93 ILE A N 1
ATOM 712 C CA . ILE A 1 93 ? 6.560 1.738 -16.871 1.00 94.81 93 ILE A CA 1
ATOM 713 C C . ILE A 1 93 ? 5.932 0.353 -17.103 1.00 94.81 93 ILE A C 1
ATOM 715 O O . ILE A 1 93 ? 6.601 -0.553 -17.592 1.00 94.81 93 ILE A O 1
ATOM 719 N N . GLY A 1 94 ? 4.648 0.182 -16.765 1.00 95.06 94 GLY A N 1
ATOM 720 C CA . GLY A 1 94 ? 3.879 -1.037 -17.020 1.00 95.06 94 GLY A CA 1
ATOM 721 C C . GLY A 1 94 ? 4.006 -2.123 -15.951 1.00 95.06 94 GLY A C 1
ATOM 722 O O . GLY A 1 94 ? 3.522 -3.231 -16.169 1.00 95.06 94 GLY A O 1
ATOM 723 N N . VAL A 1 95 ? 4.628 -1.838 -14.803 1.00 97.25 95 VAL A N 1
ATOM 724 C CA . VAL A 1 95 ? 4.712 -2.795 -13.691 1.00 97.25 95 VAL A CA 1
ATOM 725 C C . VAL A 1 95 ? 3.377 -2.808 -12.932 1.00 97.25 95 VAL A C 1
ATOM 727 O O . VAL A 1 95 ? 2.951 -1.750 -12.459 1.00 97.25 95 VAL A O 1
ATOM 730 N N . PRO A 1 96 ? 2.713 -3.970 -12.765 1.00 97.44 96 PRO A N 1
ATOM 731 C CA . PRO A 1 96 ? 1.528 -4.085 -11.918 1.00 97.44 96 PRO A CA 1
ATOM 732 C C . PRO A 1 96 ? 1.833 -3.630 -10.492 1.00 97.44 96 PRO A C 1
ATOM 734 O O . PRO A 1 96 ? 2.811 -4.084 -9.898 1.00 97.44 96 PRO A O 1
ATOM 737 N N . ALA A 1 97 ? 1.011 -2.745 -9.934 1.00 97.50 97 ALA A N 1
ATOM 738 C CA . ALA A 1 97 ? 1.319 -2.090 -8.669 1.00 97.50 97 ALA A CA 1
ATOM 739 C C . ALA A 1 97 ? 0.190 -2.245 -7.642 1.00 97.50 97 ALA A 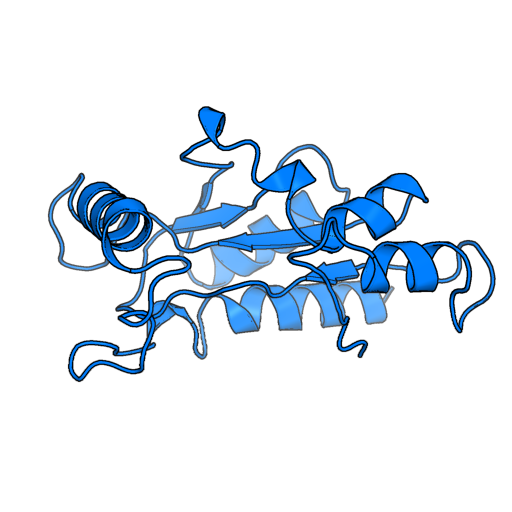C 1
ATOM 741 O O . ALA A 1 97 ? -0.992 -2.164 -7.985 1.00 97.50 97 ALA A O 1
ATOM 742 N N . LEU A 1 98 ? 0.561 -2.488 -6.388 1.00 97.75 98 LEU A N 1
ATOM 743 C CA . LEU A 1 98 ? -0.307 -2.597 -5.220 1.00 97.75 98 LEU A CA 1
ATOM 744 C C . LEU A 1 98 ? 0.033 -1.465 -4.257 1.00 97.75 98 LEU A C 1
ATOM 746 O O . LEU A 1 98 ? 1.185 -1.339 -3.863 1.00 97.75 98 LEU A O 1
ATOM 750 N N . TYR A 1 99 ? -0.969 -0.688 -3.857 1.00 97.56 99 TYR A N 1
ATOM 751 C CA . TYR A 1 99 ? -0.849 0.306 -2.799 1.00 97.56 99 TYR A CA 1
ATOM 752 C C . TYR A 1 99 ? -2.102 0.246 -1.924 1.00 97.56 99 TYR 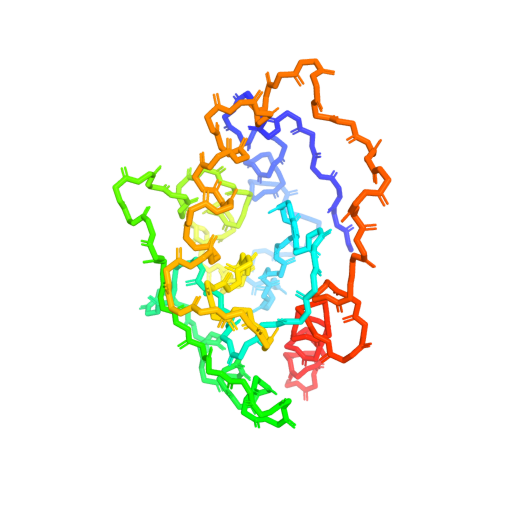A C 1
ATOM 754 O O . TYR A 1 99 ? -3.207 0.550 -2.380 1.00 97.56 99 TYR A O 1
ATOM 762 N N . LEU A 1 100 ? -1.933 -0.221 -0.689 1.00 97.19 100 LEU A N 1
ATOM 763 C CA . LEU A 1 100 ? -3.017 -0.339 0.279 1.00 97.19 100 LEU A CA 1
ATOM 764 C C . LEU A 1 100 ? -2.999 0.847 1.237 1.00 97.19 100 LEU A C 1
ATOM 766 O O . LEU A 1 100 ? -1.941 1.331 1.625 1.00 97.19 100 LEU A O 1
ATOM 770 N N . SER A 1 101 ? -4.190 1.273 1.631 1.00 95.69 101 SER A N 1
ATOM 771 C CA . SER A 1 101 ? -4.429 2.249 2.681 1.00 95.69 101 SER A CA 1
ATOM 772 C C . SER A 1 101 ? -5.463 1.695 3.660 1.00 95.69 101 SER A C 1
ATOM 774 O O . SER A 1 101 ? -6.194 0.743 3.360 1.00 95.69 101 SER A O 1
ATOM 776 N N . THR A 1 102 ? -5.527 2.312 4.833 1.00 96.25 102 THR A N 1
ATOM 777 C CA . THR A 1 102 ? -6.436 1.949 5.916 1.00 96.25 102 THR A CA 1
ATOM 778 C C . THR A 1 102 ? -7.890 1.901 5.436 1.00 96.25 102 THR A C 1
ATOM 780 O O . THR A 1 102 ? -8.352 2.758 4.674 1.00 96.25 102 THR A O 1
ATOM 783 N N . GLY A 1 103 ? -8.623 0.880 5.883 1.00 96.62 103 GLY A N 1
ATOM 784 C CA . GLY A 1 103 ? -10.070 0.794 5.709 1.00 96.62 103 GLY A CA 1
ATOM 785 C C . GLY A 1 103 ? -10.832 1.857 6.506 1.00 96.62 103 GLY A C 1
ATOM 786 O O . GLY A 1 103 ? -10.273 2.605 7.305 1.00 96.62 103 GLY A O 1
ATOM 787 N N . THR A 1 104 ? -12.144 1.922 6.302 1.00 97.25 104 THR A N 1
ATOM 788 C CA . THR A 1 104 ? -13.025 2.890 6.987 1.00 97.25 104 THR A CA 1
ATOM 789 C C . THR A 1 104 ? -13.986 2.229 7.977 1.00 97.25 104 THR A C 1
ATOM 791 O O . THR A 1 104 ? -14.536 2.903 8.850 1.00 97.25 104 THR A O 1
ATOM 794 N N . GLU A 1 105 ? -14.163 0.910 7.888 1.00 97.50 105 GLU A N 1
ATOM 795 C CA . GLU A 1 105 ? -15.107 0.115 8.673 1.00 97.50 105 GLU A CA 1
ATOM 796 C C . GLU A 1 105 ? -14.393 -0.564 9.848 1.00 97.50 105 GLU A C 1
ATOM 798 O O . GLU A 1 105 ? -14.171 -1.777 9.855 1.00 97.50 105 GLU A O 1
ATOM 803 N N . PHE A 1 106 ? -14.019 0.219 10.858 1.00 96.88 106 PHE A N 1
ATOM 804 C CA . PHE A 1 106 ? -13.350 -0.298 12.056 1.00 96.88 106 PHE A CA 1
ATOM 805 C C . PHE A 1 106 ? -14.239 -1.261 12.849 1.00 96.88 106 PHE A C 1
ATOM 807 O O . PHE A 1 106 ? -15.427 -1.008 13.088 1.00 96.88 106 PHE A O 1
ATOM 814 N N . VAL A 1 107 ? -13.655 -2.376 13.288 1.00 95.62 107 VAL A N 1
ATOM 815 C CA . VAL A 1 107 ? -14.358 -3.391 14.077 1.00 95.62 107 VAL A CA 1
ATOM 816 C C . VAL A 1 107 ? -14.834 -2.782 15.402 1.00 95.62 107 VAL A C 1
ATOM 818 O O . VAL A 1 107 ? -14.112 -2.065 16.088 1.00 95.62 107 VAL A O 1
ATOM 821 N N . GLY A 1 108 ? -16.100 -3.023 15.753 1.00 95.75 108 GLY A N 1
ATOM 822 C CA . GLY A 1 108 ? -16.696 -2.514 16.994 1.00 95.75 108 GLY A CA 1
ATOM 823 C C . GLY A 1 108 ? -16.974 -1.003 17.027 1.00 95.75 108 GLY A C 1
ATOM 824 O O . GLY A 1 108 ? -17.433 -0.508 18.055 1.00 95.75 108 GLY A O 1
ATOM 825 N N . LYS A 1 109 ? -16.740 -0.263 15.934 1.00 96.62 109 LYS A N 1
ATOM 826 C CA . LYS A 1 109 ? -17.040 1.176 15.838 1.00 96.62 109 LYS A CA 1
ATOM 827 C C . LYS A 1 109 ? -18.318 1.424 15.018 1.00 96.62 109 LYS A C 1
ATOM 829 O O . LYS A 1 109 ? -18.664 0.610 14.159 1.00 96.62 109 LYS A O 1
ATOM 834 N N . PRO A 1 110 ? -19.052 2.525 15.272 1.00 96.88 110 PRO A N 1
ATOM 835 C CA . PRO A 1 110 ? -20.205 2.887 14.454 1.00 96.88 110 PRO A CA 1
ATOM 836 C C . PRO A 1 110 ? -19.778 3.317 13.042 1.00 96.88 110 PRO A C 1
ATOM 838 O O . PRO A 1 110 ? -18.659 3.789 12.831 1.00 96.88 110 PRO A O 1
ATOM 841 N N . SER A 1 111 ? -20.695 3.191 12.078 1.00 94.06 111 SER A N 1
ATOM 842 C CA . SER A 1 111 ? -20.466 3.634 10.696 1.00 94.06 111 SER A CA 1
ATOM 843 C C . SER A 1 111 ? -20.058 5.113 10.642 1.00 94.06 111 SER A C 1
ATOM 845 O O . SER A 1 111 ? -20.562 5.935 11.409 1.00 94.06 111 SER A O 1
ATOM 847 N N . GLY A 1 112 ? -19.117 5.444 9.756 1.00 95.44 112 GLY A N 1
ATOM 848 C CA . GLY A 1 112 ? -18.569 6.793 9.594 1.00 95.44 112 GLY A CA 1
ATOM 849 C C . GLY A 1 112 ? -17.485 7.181 10.605 1.00 95.44 112 GLY A C 1
ATOM 850 O O . GLY A 1 112 ? -16.763 8.146 10.360 1.00 95.44 112 GLY A O 1
ATOM 851 N N . TRP A 1 113 ? -17.301 6.421 11.695 1.00 97.19 113 TRP A N 1
ATOM 852 C CA . TRP A 1 113 ? -16.250 6.706 12.677 1.00 97.19 113 TRP A CA 1
ATOM 853 C C . TRP A 1 113 ? -14.855 6.668 12.046 1.00 97.19 113 TRP A C 1
ATOM 855 O O . TRP A 1 113 ? -14.091 7.611 12.222 1.00 97.19 113 TRP A O 1
ATOM 865 N N . GLY A 1 114 ? -14.536 5.628 11.267 1.00 96.56 114 GLY A N 1
ATOM 866 C CA . GLY A 1 114 ? -13.223 5.498 10.625 1.00 96.56 114 GLY A CA 1
ATOM 867 C C . GLY A 1 114 ? -12.931 6.626 9.644 1.00 96.56 114 GLY A C 1
ATOM 868 O O . GLY A 1 114 ? -11.855 7.214 9.683 1.00 96.56 114 GLY A O 1
ATOM 869 N N . THR A 1 115 ? -13.916 6.995 8.824 1.00 96.56 115 THR A N 1
ATOM 870 C CA . THR A 1 115 ? -13.820 8.150 7.923 1.00 96.56 115 THR A CA 1
ATOM 871 C C . THR A 1 115 ? -13.518 9.440 8.686 1.00 96.56 115 THR A C 1
ATOM 873 O O . THR A 1 115 ? -12.690 10.231 8.240 1.00 96.56 115 THR A O 1
ATOM 876 N N . GLU A 1 116 ? -14.163 9.657 9.835 1.00 96.50 116 GLU A N 1
ATOM 877 C CA . GLU A 1 116 ? -13.893 10.824 10.677 1.00 96.50 116 GLU A CA 1
ATOM 878 C C . GLU A 1 116 ? -12.480 10.793 11.268 1.00 96.50 116 GLU A C 1
ATOM 880 O O . GLU A 1 116 ? -11.788 11.805 11.231 1.00 96.50 116 GLU A O 1
ATOM 885 N N . GLN A 1 117 ? -12.010 9.636 11.743 1.00 95.00 117 GLN A N 1
ATOM 886 C CA . GLN A 1 117 ? -10.648 9.503 12.271 1.00 95.00 117 GLN A CA 1
ATOM 887 C C . GLN A 1 117 ? -9.578 9.756 11.209 1.00 95.00 117 GLN A C 1
ATOM 889 O O . GLN A 1 117 ? -8.613 10.472 11.472 1.00 95.00 117 GLN A O 1
ATOM 894 N N . LEU A 1 118 ? -9.752 9.195 10.010 1.00 94.38 118 LEU A N 1
ATOM 895 C CA . LEU A 1 118 ? -8.821 9.389 8.901 1.00 94.38 118 LEU A CA 1
ATOM 896 C C . LEU A 1 118 ? -8.786 10.856 8.459 1.00 94.38 118 LEU A C 1
ATOM 898 O O . LEU A 1 118 ? -7.705 11.415 8.294 1.00 94.38 118 LEU A O 1
ATOM 902 N N . ARG A 1 119 ? -9.949 11.514 8.355 1.00 94.81 119 ARG A N 1
ATOM 903 C CA . ARG A 1 119 ? -10.034 12.949 8.039 1.00 94.81 119 ARG A CA 1
ATOM 904 C C . ARG A 1 119 ? -9.401 13.812 9.125 1.00 94.81 119 ARG A C 1
ATOM 906 O O . ARG A 1 119 ? -8.701 14.774 8.817 1.00 94.81 119 ARG A O 1
ATOM 913 N N . HIS A 1 120 ? -9.652 13.489 10.391 1.00 93.94 120 HIS A N 1
ATOM 914 C CA . HIS A 1 120 ? -9.030 14.195 11.500 1.00 93.94 120 HIS A CA 1
ATOM 915 C C . HIS A 1 120 ? -7.508 14.100 11.387 1.00 93.94 120 HIS A C 1
ATOM 917 O O . HIS A 1 120 ? -6.851 15.128 11.291 1.00 93.94 120 HIS A O 1
ATOM 923 N N . TYR A 1 121 ? -6.961 12.888 11.257 1.00 93.31 121 TYR A N 1
ATOM 924 C CA . TYR A 1 121 ? -5.523 12.692 11.088 1.00 93.31 121 TYR A CA 1
ATOM 925 C C . TYR A 1 121 ? -4.955 13.453 9.878 1.00 93.31 121 TYR A C 1
ATOM 927 O O . TYR A 1 121 ? -3.964 14.165 10.032 1.00 93.31 121 TYR A O 1
ATOM 935 N N . GLU A 1 122 ? -5.607 13.383 8.713 1.00 91.94 122 GLU A N 1
ATOM 936 C CA . GLU A 1 122 ? -5.201 14.110 7.500 1.00 91.94 122 GLU A CA 1
ATOM 937 C C . GLU A 1 122 ? -5.152 15.633 7.713 1.00 91.94 122 GLU A C 1
ATOM 939 O O . GLU A 1 122 ? -4.265 16.309 7.202 1.00 91.94 122 GLU A O 1
ATOM 944 N N . THR A 1 123 ? -6.100 16.190 8.468 1.00 93.38 123 THR A N 1
ATOM 945 C CA . THR A 1 123 ? -6.212 17.646 8.658 1.00 93.38 123 THR A CA 1
ATOM 946 C C . THR A 1 123 ? -5.368 18.191 9.803 1.00 93.38 123 THR A C 1
ATOM 948 O O . THR A 1 123 ? -5.032 19.375 9.785 1.00 93.38 123 THR A O 1
ATOM 951 N N . THR A 1 124 ? -5.037 17.369 10.802 1.00 93.19 124 THR A N 1
ATOM 952 C CA . THR A 1 124 ? -4.359 17.841 12.018 1.00 93.19 124 THR A CA 1
ATOM 953 C C . THR A 1 124 ? -2.948 17.313 12.200 1.00 93.19 124 THR A C 1
ATOM 955 O O . THR A 1 124 ? -2.158 17.978 12.862 1.00 93.19 124 THR A O 1
ATOM 958 N N . ASN A 1 125 ? -2.633 16.128 11.675 1.00 93.12 125 ASN A N 1
ATOM 959 C CA . ASN A 1 125 ? -1.376 15.441 11.974 1.00 93.12 125 ASN A CA 1
ATOM 960 C C . ASN A 1 125 ? -0.533 15.174 10.732 1.00 93.12 125 ASN A C 1
ATOM 962 O O . ASN A 1 125 ? 0.675 15.352 10.795 1.00 93.12 125 ASN A O 1
ATOM 966 N N . TYR A 1 126 ? -1.139 14.805 9.605 1.00 91.81 126 TYR A N 1
ATOM 967 C CA . TYR A 1 126 ? -0.399 14.517 8.378 1.00 91.81 126 TYR A CA 1
ATOM 968 C C . TYR A 1 126 ? 0.479 15.708 7.950 1.00 91.81 126 TYR A C 1
ATOM 970 O O . TYR A 1 126 ? 0.011 16.848 7.865 1.00 91.81 126 TYR A O 1
ATOM 978 N N . HIS A 1 127 ? 1.771 15.446 7.718 1.00 93.31 127 HIS A N 1
ATOM 979 C CA . HIS A 1 127 ? 2.797 16.457 7.402 1.00 93.31 127 HIS A CA 1
ATOM 980 C C . HIS A 1 127 ? 2.969 17.565 8.453 1.00 93.31 127 HIS A C 1
ATOM 982 O O . HIS A 1 127 ? 3.500 18.636 8.151 1.00 93.31 127 HIS A O 1
ATOM 988 N N . GLN A 1 128 ? 2.541 17.329 9.694 1.00 95.56 128 GLN A N 1
ATOM 989 C CA . GLN A 1 128 ? 2.720 18.262 10.804 1.00 95.56 128 GLN A CA 1
ATOM 990 C C . GLN A 1 128 ? 3.751 17.739 11.811 1.00 95.56 128 GLN A C 1
ATOM 992 O O . GLN A 1 128 ? 3.966 16.534 11.916 1.00 95.56 128 GLN A O 1
ATOM 997 N N . PRO A 1 129 ? 4.355 18.615 12.638 1.00 94.88 129 PRO A N 1
ATOM 998 C CA . PRO A 1 129 ? 5.226 18.182 13.733 1.00 94.88 129 PRO A CA 1
ATOM 999 C C . PRO A 1 129 ? 4.557 17.237 14.741 1.00 94.88 129 PRO A C 1
ATOM 1001 O O . PRO A 1 129 ? 5.256 16.590 15.518 1.00 94.88 129 PRO A O 1
ATOM 1004 N N . THR A 1 130 ? 3.222 17.189 14.763 1.00 93.06 130 THR A N 1
ATOM 1005 C CA . THR A 1 130 ? 2.417 16.282 15.589 1.00 93.06 130 THR A CA 1
ATOM 1006 C C . THR A 1 130 ? 2.310 14.869 15.014 1.00 93.06 130 THR A C 1
ATOM 1008 O O . THR A 1 130 ? 1.765 14.003 15.695 1.00 93.06 130 THR A O 1
ATOM 1011 N N . ASP A 1 131 ? 2.849 14.610 13.817 1.00 91.94 131 ASP A N 1
ATOM 1012 C CA . ASP A 1 131 ? 2.964 13.271 13.234 1.00 91.94 131 ASP A CA 1
ATOM 1013 C C . ASP A 1 131 ? 4.035 12.439 13.954 1.00 91.94 131 ASP A C 1
ATOM 1015 O O . ASP A 1 131 ? 5.158 12.238 13.491 1.00 91.94 131 ASP A O 1
ATOM 1019 N N . GLN A 1 132 ? 3.713 12.034 15.176 1.00 93.00 132 GLN A N 1
ATOM 1020 C CA . GLN A 1 132 ? 4.580 11.276 16.064 1.00 93.00 132 GLN A CA 1
ATOM 1021 C C . GLN A 1 132 ? 3.806 10.100 16.645 1.00 93.00 132 GLN A C 1
ATOM 1023 O O . GLN A 1 132 ? 2.576 10.121 16.719 1.00 93.00 132 GLN A O 1
ATOM 1028 N N . LEU A 1 133 ? 4.543 9.085 17.106 1.00 91.88 133 LEU A N 1
ATOM 1029 C CA . LEU A 1 133 ? 3.953 7.969 17.837 1.00 91.88 133 LEU A CA 1
ATOM 1030 C C . LEU A 1 133 ? 3.108 8.499 18.996 1.00 91.88 133 LEU A C 1
ATOM 1032 O O . LEU A 1 133 ? 3.601 9.235 19.854 1.00 91.88 133 LEU A O 1
ATOM 1036 N N . ALA A 1 134 ? 1.847 8.088 19.026 1.00 89.81 134 ALA A N 1
ATOM 1037 C CA . ALA A 1 134 ? 0.913 8.451 20.073 1.00 89.81 134 ALA A CA 1
ATOM 1038 C C . ALA A 1 134 ? 0.457 7.206 20.838 1.00 89.81 134 ALA A C 1
ATOM 1040 O O . ALA A 1 134 ? 0.495 6.083 20.335 1.00 89.81 134 ALA A O 1
ATOM 1041 N N . ALA A 1 135 ? 0.049 7.407 22.090 1.00 90.19 135 ALA A N 1
ATOM 1042 C CA . ALA A 1 135 ? -0.317 6.316 22.993 1.00 90.19 135 ALA A CA 1
ATOM 1043 C C . ALA A 1 135 ? -1.573 5.543 22.545 1.00 90.19 135 ALA A C 1
ATOM 1045 O O . ALA A 1 135 ? -1.818 4.447 23.036 1.00 90.19 135 ALA A O 1
ATOM 1046 N N . ASP A 1 136 ? -2.368 6.117 21.643 1.00 87.62 136 ASP A N 1
ATOM 1047 C CA . ASP A 1 136 ? -3.575 5.529 21.066 1.00 87.62 136 ASP A CA 1
ATOM 1048 C C . ASP A 1 136 ? -3.315 4.765 19.755 1.00 87.62 136 ASP A C 1
ATOM 1050 O O . ASP A 1 136 ? -4.259 4.263 19.147 1.00 87.62 136 ASP A O 1
ATOM 1054 N N . TRP A 1 137 ? -2.060 4.664 19.301 1.00 91.62 137 TRP A N 1
ATOM 1055 C CA . TRP A 1 137 ? -1.709 3.852 18.135 1.00 91.62 137 TRP A CA 1
ATOM 1056 C C . TRP A 1 137 ? -1.597 2.381 18.540 1.00 91.62 137 TRP A C 1
ATOM 1058 O O . TRP A 1 137 ? -0.687 1.995 19.276 1.00 91.62 137 TRP A O 1
ATOM 1068 N N . THR A 1 138 ? -2.521 1.555 18.054 1.00 92.31 138 THR A N 1
ATOM 1069 C CA . THR A 1 138 ? -2.589 0.121 18.383 1.00 92.31 138 THR A CA 1
ATOM 1070 C C . THR A 1 138 ? -1.915 -0.753 17.330 1.00 92.31 138 THR A C 1
ATOM 1072 O O . THR A 1 138 ? -1.411 -1.825 17.658 1.00 92.31 138 THR A O 1
ATOM 1075 N N . PHE A 1 139 ? -1.850 -0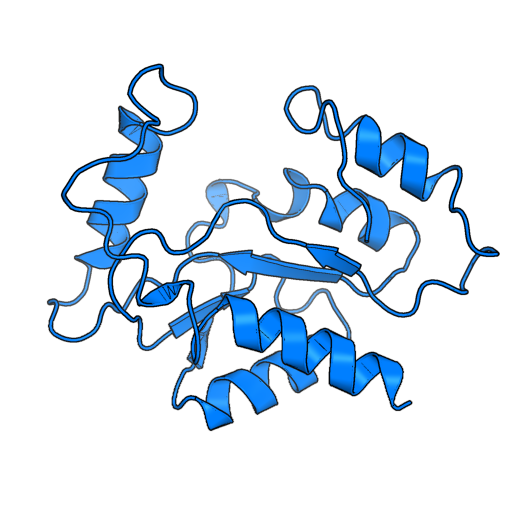.280 16.079 1.00 92.75 139 PHE A N 1
ATOM 1076 C CA . PHE A 1 139 ? -1.284 -0.986 14.920 1.00 92.75 139 PHE A CA 1
ATOM 1077 C C . PHE A 1 139 ? -1.888 -2.370 14.622 1.00 92.75 139 PHE A C 1
ATOM 1079 O O . PHE A 1 139 ? -1.345 -3.104 13.789 1.00 92.75 139 PHE A O 1
ATOM 1086 N N . GLU A 1 140 ? -2.997 -2.742 15.263 1.00 93.88 140 GLU A N 1
ATOM 1087 C CA . GLU A 1 140 ? -3.620 -4.057 15.082 1.00 93.88 140 GLU A CA 1
ATOM 1088 C C . GLU A 1 140 ? -4.040 -4.256 13.624 1.00 93.88 140 GLU A C 1
ATOM 1090 O O . GLU A 1 140 ? -3.758 -5.295 13.036 1.00 93.88 140 GLU A O 1
ATOM 1095 N N . GLY A 1 141 ? -4.586 -3.214 12.990 1.00 92.88 141 GLY A N 1
ATOM 1096 C CA . GLY A 1 141 ? -4.979 -3.256 11.588 1.00 92.88 141 GLY A CA 1
ATOM 1097 C C . GLY A 1 141 ? -3.826 -3.207 10.578 1.00 92.88 141 GLY A C 1
ATOM 1098 O O . GLY A 1 141 ? -4.048 -3.465 9.398 1.00 92.88 141 GLY A O 1
ATOM 1099 N N . MET A 1 142 ? -2.598 -2.881 10.994 1.00 92.69 142 MET A N 1
ATOM 1100 C CA . MET A 1 142 ? -1.415 -2.949 10.122 1.00 92.69 142 MET A CA 1
ATOM 1101 C C . MET A 1 142 ? -0.731 -4.318 10.193 1.00 92.69 142 MET A C 1
ATOM 1103 O O . MET A 1 142 ? -0.199 -4.786 9.184 1.00 92.69 142 MET A O 1
ATOM 1107 N N . GLY A 1 143 ? -0.701 -4.926 11.385 1.00 82.75 143 GLY A N 1
ATOM 1108 C CA . GLY A 1 143 ? 0.034 -6.153 11.696 1.00 82.75 143 GLY A CA 1
ATOM 1109 C C . GLY A 1 143 ? -0.541 -7.421 11.060 1.00 82.75 143 GLY A C 1
ATOM 1110 O O . GLY A 1 143 ? -1.373 -7.373 10.168 1.00 82.75 143 GLY A O 1
ATOM 1111 N N . ALA A 1 144 ? -0.074 -8.598 11.484 1.00 71.50 144 ALA A N 1
ATOM 1112 C CA . ALA A 1 144 ? -0.667 -9.865 11.048 1.00 71.50 144 ALA A CA 1
ATOM 1113 C C . ALA A 1 144 ? -1.937 -10.166 11.866 1.00 71.50 144 ALA A C 1
ATOM 1115 O O . ALA A 1 144 ? -1.858 -10.081 13.091 1.00 71.50 144 ALA A O 1
ATOM 1116 N N . PRO A 1 145 ? -3.058 -10.575 11.240 1.00 79.50 145 PRO A N 1
ATOM 1117 C CA . PRO A 1 145 ? -3.206 -11.059 9.862 1.00 79.50 145 PRO A CA 1
ATOM 1118 C C . PRO A 1 145 ? -3.737 -10.011 8.861 1.00 79.50 145 PRO A C 1
ATOM 1120 O O . PRO A 1 145 ? -4.405 -10.395 7.912 1.00 79.50 145 PRO A O 1
ATOM 1123 N N . GLU A 1 146 ? -3.459 -8.723 9.044 1.00 92.56 146 GLU A N 1
ATOM 1124 C CA . GLU A 1 146 ? -4.124 -7.599 8.372 1.00 92.56 146 GLU A CA 1
ATOM 1125 C C . GLU A 1 146 ? -3.339 -7.038 7.162 1.00 92.56 146 GLU A C 1
ATOM 1127 O O . GLU A 1 146 ? -2.801 -7.811 6.354 1.00 92.56 146 GLU A O 1
ATOM 1132 N N . ASP A 1 147 ? -3.297 -5.707 6.990 1.00 94.06 147 ASP A N 1
ATOM 1133 C CA . ASP A 1 147 ? -2.881 -5.000 5.767 1.00 94.06 147 ASP A CA 1
ATOM 1134 C C . ASP A 1 147 ? -1.499 -5.433 5.256 1.00 94.06 147 ASP A C 1
ATOM 1136 O O . ASP A 1 147 ? -1.331 -5.750 4.071 1.00 94.06 147 ASP A O 1
ATOM 1140 N N . ALA A 1 148 ? -0.504 -5.519 6.148 1.00 94.38 148 ALA A N 1
ATOM 1141 C CA . ALA A 1 148 ? 0.853 -5.909 5.769 1.00 94.38 148 ALA A CA 1
ATOM 1142 C C . ALA A 1 148 ? 0.907 -7.328 5.186 1.00 94.38 148 ALA A C 1
ATOM 1144 O O . ALA A 1 148 ? 1.686 -7.611 4.268 1.00 94.38 148 ALA A O 1
ATOM 1145 N N . THR A 1 149 ? 0.054 -8.231 5.678 1.00 95.06 149 THR A N 1
ATOM 1146 C CA . THR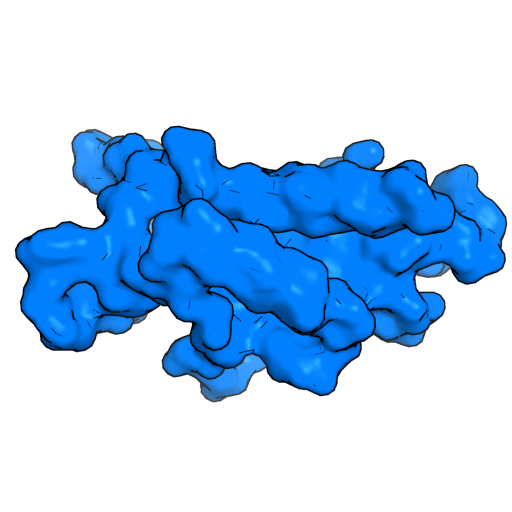 A 1 149 ? 0.030 -9.610 5.188 1.00 95.06 149 THR A CA 1
ATOM 1147 C C . THR A 1 149 ? -0.652 -9.733 3.832 1.00 95.06 149 THR A C 1
ATOM 1149 O O . THR A 1 149 ? -0.249 -10.595 3.053 1.00 95.06 149 THR A O 1
ATOM 1152 N N . ILE A 1 150 ? -1.587 -8.840 3.476 1.00 96.81 150 ILE A N 1
ATOM 1153 C CA . ILE A 1 150 ? -2.132 -8.782 2.110 1.00 96.81 150 ILE A CA 1
ATOM 1154 C C . ILE A 1 150 ? -1.009 -8.475 1.115 1.00 96.81 150 ILE A C 1
ATOM 1156 O O . ILE A 1 150 ? -0.856 -9.179 0.112 1.00 96.81 150 ILE A O 1
ATOM 1160 N N . GLY A 1 151 ? -0.182 -7.468 1.414 1.00 96.00 151 GLY A N 1
ATOM 1161 C CA . GLY A 1 151 ? 0.979 -7.119 0.594 1.00 96.00 151 GLY A CA 1
ATOM 1162 C C . GLY A 1 151 ? 1.989 -8.266 0.486 1.00 96.00 151 GLY A C 1
ATOM 1163 O O . GLY A 1 151 ? 2.397 -8.632 -0.619 1.00 96.00 151 GLY A O 1
ATOM 1164 N N . LEU A 1 152 ? 2.331 -8.895 1.617 1.00 95.75 152 LEU A N 1
ATOM 1165 C CA . LEU A 1 152 ? 3.242 -10.044 1.662 1.00 95.75 152 LEU A CA 1
ATOM 1166 C C . LEU A 1 152 ? 2.729 -11.230 0.835 1.00 95.75 152 LEU A C 1
ATOM 1168 O O . LEU A 1 152 ? 3.459 -11.766 -0.000 1.00 95.75 152 LEU A O 1
ATOM 1172 N N . TRP A 1 153 ? 1.479 -11.648 1.048 1.00 97.00 153 TRP A N 1
ATOM 1173 C CA . TRP A 1 153 ? 0.899 -12.786 0.339 1.00 97.00 153 TRP A CA 1
ATOM 1174 C C . TRP A 1 153 ? 0.697 -12.495 -1.145 1.00 97.00 153 TRP A C 1
ATOM 1176 O O . TRP A 1 153 ? 0.848 -13.406 -1.960 1.00 97.00 153 TRP A O 1
ATOM 1186 N N . THR A 1 154 ? 0.432 -11.240 -1.518 1.00 97.12 154 THR A N 1
ATOM 1187 C CA . THR A 1 154 ? 0.384 -10.826 -2.926 1.00 97.12 154 THR A CA 1
ATOM 1188 C C . THR A 1 154 ? 1.757 -10.990 -3.570 1.00 97.12 154 THR A C 1
ATOM 1190 O O . THR A 1 154 ? 1.869 -11.653 -4.601 1.00 97.12 154 THR A O 1
ATOM 1193 N N . ALA A 1 155 ? 2.817 -10.474 -2.936 1.00 96.25 155 ALA A N 1
ATOM 1194 C CA . ALA A 1 155 ? 4.188 -10.640 -3.419 1.00 96.25 155 ALA A CA 1
ATOM 1195 C C . ALA A 1 155 ? 4.581 -12.123 -3.526 1.00 96.25 155 ALA A C 1
ATOM 1197 O O . ALA A 1 155 ? 5.132 -12.546 -4.543 1.00 96.25 155 ALA A O 1
ATOM 1198 N N . TYR A 1 156 ? 4.237 -12.931 -2.518 1.00 97.00 156 TYR A N 1
ATOM 1199 C CA . TYR A 1 156 ? 4.470 -14.374 -2.534 1.00 97.00 156 TYR A CA 1
ATOM 1200 C C . TYR A 1 156 ? 3.753 -15.053 -3.707 1.00 97.00 156 TYR A C 1
ATOM 1202 O O . TYR A 1 156 ? 4.377 -15.793 -4.459 1.00 97.00 156 TYR A O 1
ATOM 1210 N N . ARG A 1 157 ? 2.461 -14.769 -3.917 1.00 96.62 157 ARG A N 1
ATOM 1211 C CA . ARG A 1 157 ? 1.677 -15.331 -5.028 1.00 96.62 157 ARG A CA 1
ATOM 1212 C C . ARG A 1 157 ? 2.240 -14.958 -6.394 1.00 96.62 157 ARG A C 1
ATOM 1214 O O . ARG A 1 157 ? 2.207 -15.796 -7.289 1.00 96.62 157 ARG A O 1
ATOM 1221 N N . VAL A 1 158 ? 2.737 -13.732 -6.556 1.00 96.50 158 VAL A N 1
ATOM 1222 C CA . VAL A 1 158 ? 3.401 -13.292 -7.791 1.00 96.50 158 VAL A CA 1
ATOM 1223 C C . VAL A 1 158 ? 4.708 -14.057 -8.004 1.00 96.50 158 VAL A C 1
ATOM 1225 O O . VAL A 1 158 ? 4.955 -14.518 -9.109 1.00 96.50 158 VAL A O 1
ATOM 1228 N N . ALA A 1 159 ? 5.507 -14.255 -6.953 1.00 94.88 159 ALA A N 1
ATOM 1229 C CA . ALA A 1 159 ? 6.800 -14.939 -7.036 1.00 94.88 159 ALA A CA 1
ATOM 1230 C C . ALA A 1 159 ? 6.714 -16.457 -7.302 1.00 94.88 159 ALA A C 1
ATOM 1232 O O . ALA A 1 159 ? 7.727 -17.073 -7.614 1.00 94.88 159 ALA A O 1
ATOM 1233 N N . GLN A 1 160 ? 5.537 -17.071 -7.145 1.00 92.94 160 GLN A N 1
ATOM 1234 C CA . GLN A 1 160 ? 5.304 -18.492 -7.448 1.00 92.94 160 GLN A CA 1
ATOM 1235 C C . GLN A 1 160 ? 4.874 -18.747 -8.905 1.00 92.94 160 GLN A C 1
ATOM 1237 O O . GLN A 1 160 ? 4.607 -19.898 -9.254 1.00 92.94 160 GLN A O 1
ATOM 1242 N N . ARG A 1 161 ? 4.724 -17.698 -9.722 1.00 79.56 161 ARG A N 1
ATOM 1243 C CA . ARG A 1 161 ? 4.300 -17.801 -11.126 1.00 79.56 161 ARG A CA 1
ATOM 1244 C C . ARG A 1 161 ? 5.474 -17.857 -12.092 1.00 79.56 161 ARG A C 1
ATOM 1246 O O . ARG A 1 161 ? 6.551 -17.327 -11.749 1.00 79.56 161 ARG A O 1
#

Radius of gyration: 15.82 Å; chains: 1; bounding box: 39×37×42 Å

Secondary structure (DSSP, 8-state):
----S-GGGTSHHHHHHHHS-SS-TT----EEE--S---SS-BSEEEETTTTS-TTHHHHHHHHHHTT-EEEE-S-GGG-GGGSSTHHHHHHTT--EEEEE--S-BTTSPTTHHHHHHHHHHHHTTTSTT-S--TT---TTTSTTSHHHHHHHHHHHHHT-

Foldseek 3Di:
DDDFPCLVVQLVRLLVCLVPPPDPQPPQQAAEDDDDEQLAAAFQEKEWECQVLFPLNVVLQVLCVVVNHGYDYPPCVVVVVCRRGSQVSCVVSPHGYTDIYDDQGGPPDDHCPSVVVVVCCVVPPVVDPNVDDDPRRPCNQVDPPHDVVSSVSSVVVSVVD

Sequence (161 aa):
MVFVAAEEQGLLGSAYYAANPSFPPGAIAANVNFDGGNIRDETKDVTYIGKGKSSLDGIVEEIATRQGRTVKPDQFPDRGFFYRSDQFNFAKIGVPALYLSTGTEFVGKPSGWGTEQLRHYETTNYHQPTDQLAADWTFEGMGAPEDATIGLWTAYRVAQR